Protein AF-A0A8W8MC00-F1 (afdb_monomer)

Organism: Magallana gigas (NCBI:txid29159)

Mean predicted aligned error: 19.65 Å

Foldseek 3Di:
DVVVVVVVVVVVVVVVVVVVVVVVVVVVVVVVVVVVVVVVVVVVVVVVVVVVCCVPPPVNPPPPDDPPDDDPPPPDPDDPPDPVSVVVVVVVVVPPPPPPQDWDADPQPRDIDSDPVVNVVCNVVSVD

Sequence (128 aa):
EIQKILLDQVQQLNYRLKEETERLQKMEESYKQAIQDKNVYEQRIAEMKACQVQETNPIYRSPKTVAHGSYEKPVSGRTHRTVEDLHEALNEFRRQPSHNPRTYRCDRCYEEFTSEEDHLQHIQKCYD

pLDDT: mean 72.55, std 20.86, range [37.69, 98.06]

Structure (mmCIF, N/CA/C/O backbone):
data_AF-A0A8W8MC00-F1
#
_entry.id   AF-A0A8W8MC00-F1
#
loop_
_atom_site.group_PDB
_atom_site.id
_atom_site.type_symbol
_atom_site.label_atom_id
_atom_site.label_alt_id
_atom_site.label_comp_id
_atom_site.label_asym_id
_atom_site.label_entity_id
_atom_site.label_seq_id
_atom_site.pdbx_PDB_ins_code
_atom_site.Cartn_x
_atom_site.Cartn_y
_atom_site.Cartn_z
_atom_site.occupancy
_atom_site.B_iso_or_equiv
_atom_site.auth_seq_id
_atom_site.auth_comp_id
_atom_site.auth_asym_id
_atom_site.auth_atom_id
_atom_site.pdbx_PDB_model_num
ATOM 1 N N . GLU A 1 1 ? -27.365 -5.169 47.288 1.00 79.56 1 GLU A N 1
ATOM 2 C CA . GLU A 1 1 ? -25.919 -5.331 46.996 1.00 79.56 1 GLU A CA 1
ATOM 3 C C . GLU A 1 1 ? -25.650 -5.868 45.593 1.00 79.56 1 GLU A C 1
ATOM 5 O O . GLU A 1 1 ? -24.971 -5.189 44.837 1.00 79.56 1 GLU A O 1
ATOM 10 N N . ILE A 1 2 ? -26.250 -6.997 45.192 1.00 92.69 2 ILE A N 1
ATOM 11 C CA . ILE A 1 2 ? -26.056 -7.611 43.858 1.00 92.69 2 ILE A CA 1
ATOM 12 C C . ILE A 1 2 ? -26.307 -6.633 42.695 1.00 92.69 2 ILE A C 1
ATOM 14 O O . ILE A 1 2 ? -25.507 -6.545 41.771 1.00 92.69 2 ILE A O 1
ATOM 18 N N . GLN A 1 3 ? 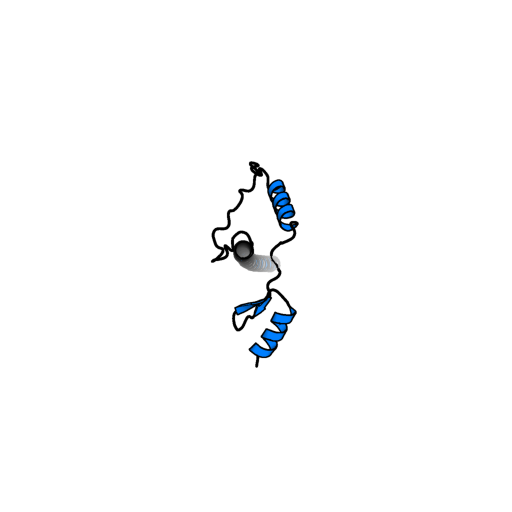-27.381 -5.843 42.762 1.00 92.31 3 GLN A N 1
ATOM 19 C CA . GLN A 1 3 ? -27.729 -4.871 41.718 1.00 92.31 3 GLN A CA 1
ATOM 20 C C . GLN A 1 3 ? -26.644 -3.804 41.496 1.00 92.31 3 GLN A C 1
ATOM 22 O O . GLN A 1 3 ? -26.399 -3.404 40.363 1.00 92.31 3 GLN A O 1
ATOM 27 N N . LYS A 1 4 ? -25.971 -3.371 42.570 1.00 94.56 4 LYS A N 1
ATOM 28 C CA . LYS A 1 4 ? -24.891 -2.379 42.508 1.00 94.56 4 LYS A CA 1
ATOM 29 C C . LYS A 1 4 ? -23.635 -2.974 41.868 1.00 94.56 4 LYS A C 1
ATOM 31 O O . LYS A 1 4 ? -23.038 -2.344 41.009 1.00 94.56 4 LYS A O 1
ATOM 36 N N . ILE A 1 5 ? -23.303 -4.217 42.223 1.00 95.81 5 ILE A N 1
ATOM 37 C CA . ILE A 1 5 ? -22.176 -4.958 41.637 1.00 95.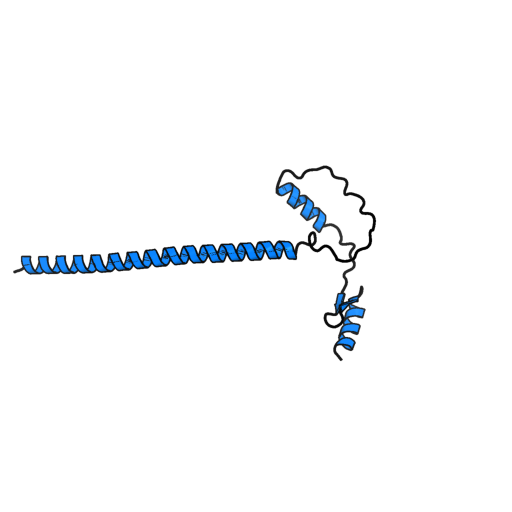81 5 ILE A CA 1
ATOM 38 C C . ILE A 1 5 ? -22.372 -5.133 40.126 1.00 95.81 5 ILE A C 1
ATOM 40 O O . ILE A 1 5 ? -21.449 -4.899 39.351 1.00 95.81 5 ILE A O 1
ATOM 44 N N . LEU A 1 6 ? -23.582 -5.504 39.700 1.00 96.06 6 LEU A N 1
ATOM 45 C CA . LEU A 1 6 ? -23.907 -5.648 38.280 1.00 96.06 6 LEU A CA 1
ATOM 46 C C . LEU A 1 6 ? -23.815 -4.313 37.533 1.00 96.06 6 LEU A C 1
ATOM 48 O O . LEU A 1 6 ? -23.301 -4.273 36.418 1.00 96.06 6 LEU A O 1
ATOM 52 N N . LEU A 1 7 ? -24.276 -3.218 38.144 1.00 96.75 7 LEU A N 1
ATOM 53 C CA . LEU A 1 7 ? -24.191 -1.887 37.544 1.00 96.75 7 LEU A CA 1
ATOM 54 C C . LEU A 1 7 ? -22.730 -1.457 37.331 1.00 96.75 7 LEU A C 1
ATOM 56 O O . LEU A 1 7 ? -22.383 -1.008 36.239 1.00 96.75 7 LEU A O 1
ATOM 60 N N . ASP A 1 8 ? -21.871 -1.664 38.331 1.00 96.50 8 ASP A N 1
ATOM 61 C CA . ASP A 1 8 ? -20.440 -1.350 38.247 1.00 96.50 8 ASP A CA 1
ATOM 62 C C . ASP A 1 8 ? -19.746 -2.196 37.165 1.00 96.50 8 ASP A C 1
ATOM 64 O O . ASP A 1 8 ? -18.950 -1.680 36.377 1.00 96.50 8 ASP A O 1
ATOM 68 N N . GLN A 1 9 ? -20.089 -3.485 37.053 1.00 96.75 9 GLN A N 1
ATOM 69 C CA 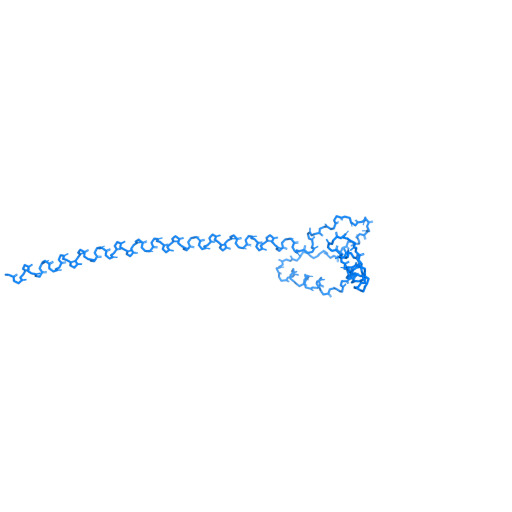. GLN A 1 9 ? -19.562 -4.361 35.999 1.00 96.75 9 GLN A CA 1
ATOM 70 C C . GLN A 1 9 ? -19.969 -3.896 34.595 1.00 96.75 9 GLN A C 1
ATOM 72 O O . GLN A 1 9 ? -19.137 -3.881 33.685 1.00 96.75 9 GLN A O 1
ATOM 77 N N . VAL A 1 10 ? -21.228 -3.486 34.410 1.00 96.94 10 VAL A N 1
ATOM 78 C CA . VAL A 1 10 ? -21.717 -2.950 33.130 1.00 96.94 10 VAL A CA 1
ATOM 79 C C . VAL A 1 10 ? -21.002 -1.645 32.778 1.00 96.94 10 VAL A C 1
ATOM 81 O O . VAL A 1 10 ? -20.604 -1.455 31.630 1.00 96.94 10 VAL A O 1
ATOM 84 N N . GLN A 1 11 ? -20.771 -0.764 33.752 1.00 96.81 11 GLN A N 1
ATOM 85 C CA . GLN A 1 11 ? -20.023 0.476 33.530 1.00 96.81 11 GLN A CA 1
ATOM 86 C C . GLN A 1 11 ? -18.569 0.206 33.124 1.00 96.81 11 GLN A C 1
ATOM 88 O O . GLN A 1 11 ? -18.084 0.805 32.163 1.00 96.81 11 GLN A O 1
ATOM 93 N N . GLN A 1 12 ? -17.893 -0.739 33.782 1.00 97.31 12 GLN A N 1
ATOM 94 C CA . GLN A 1 12 ? -16.534 -1.149 33.411 1.00 97.31 12 GLN A CA 1
ATOM 95 C C . GLN A 1 12 ? -16.472 -1.779 32.015 1.00 97.31 12 GLN A C 1
ATOM 97 O O . GLN A 1 12 ? -15.536 -1.529 31.255 1.00 97.31 12 GLN A O 1
ATOM 102 N N . LEU A 1 13 ? -17.463 -2.598 31.655 1.00 97.44 13 LEU A N 1
ATOM 103 C CA . LEU A 1 13 ? -17.575 -3.173 30.315 1.00 97.44 13 LEU A CA 1
ATOM 104 C C . LEU A 1 13 ? -17.764 -2.090 29.251 1.00 97.44 13 LEU A C 1
ATOM 106 O O . LEU A 1 13 ? -17.047 -2.105 28.255 1.00 97.44 13 LEU A O 1
ATOM 110 N N . ASN A 1 14 ? -18.654 -1.127 29.486 1.00 97.50 14 ASN A N 1
ATOM 111 C CA . ASN A 1 14 ? -18.886 -0.015 28.565 1.00 97.50 14 ASN A CA 1
ATOM 112 C C . ASN A 1 14 ? -17.646 0.870 28.399 1.00 97.50 14 ASN A C 1
ATOM 114 O O . ASN A 1 14 ? -17.341 1.293 27.286 1.00 97.50 14 ASN A O 1
ATOM 118 N N . TYR A 1 15 ? -16.908 1.118 29.484 1.00 97.44 15 TYR A N 1
ATOM 119 C CA . TYR A 1 15 ? -15.659 1.871 29.426 1.00 97.44 15 TYR A CA 1
ATOM 120 C C . TYR A 1 15 ? -14.614 1.160 28.555 1.00 97.44 15 TYR A C 1
ATOM 122 O O . TYR A 1 15 ? -14.089 1.756 27.618 1.00 97.44 15 TYR A O 1
ATOM 130 N N . ARG A 1 16 ? -14.386 -0.139 28.788 1.00 97.75 16 ARG A N 1
ATOM 131 C CA . ARG A 1 16 ? -13.456 -0.936 27.968 1.00 97.75 16 ARG A CA 1
ATOM 132 C C . ARG A 1 16 ? -13.887 -1.011 26.509 1.00 97.75 16 ARG A C 1
ATOM 134 O O . ARG A 1 16 ? -13.052 -0.898 25.621 1.00 97.75 16 ARG A O 1
ATOM 141 N N . LEU A 1 17 ? -15.185 -1.181 26.255 1.00 97.75 17 LEU A N 1
ATOM 142 C CA . LEU A 1 17 ? -15.717 -1.205 24.896 1.00 97.75 17 LEU A CA 1
ATOM 143 C C . LEU A 1 17 ? -15.422 0.112 24.170 1.00 97.75 17 LEU A C 1
ATOM 145 O O . LEU A 1 17 ? -15.018 0.093 23.010 1.00 97.75 17 LEU A O 1
ATOM 149 N N . LYS A 1 18 ? -15.573 1.249 24.857 1.00 97.88 18 LYS A N 1
ATOM 150 C CA . LYS A 1 18 ? -15.238 2.561 24.303 1.00 97.88 18 LYS A CA 1
ATOM 151 C C . LYS A 1 18 ? -13.748 2.667 23.963 1.00 97.88 18 LYS A C 1
ATOM 153 O O . LYS A 1 18 ? -13.423 3.054 22.845 1.00 97.88 18 LYS A O 1
ATOM 158 N N . GLU A 1 19 ? -12.861 2.275 24.879 1.00 98.06 19 GLU A N 1
ATOM 159 C CA . GLU A 1 19 ? -11.409 2.305 24.642 1.00 98.06 19 GLU A CA 1
ATOM 160 C C . GLU A 1 19 ? -10.992 1.430 23.452 1.00 98.06 19 GLU A C 1
ATOM 162 O O . GLU A 1 19 ? -10.208 1.864 22.608 1.00 98.06 19 GLU A O 1
ATOM 167 N N . GLU A 1 20 ? -11.535 0.216 23.349 1.00 97.44 20 GLU A N 1
ATOM 168 C CA . GLU A 1 20 ? -11.252 -0.681 22.224 1.00 97.44 20 GLU A CA 1
ATOM 169 C C . GLU A 1 20 ? -11.799 -0.132 20.902 1.00 97.44 20 GLU A C 1
ATOM 171 O O . GLU A 1 20 ? -11.135 -0.222 19.871 1.00 97.44 20 GLU A O 1
ATOM 176 N N . THR A 1 21 ? -12.964 0.519 20.924 1.00 97.62 21 THR A N 1
ATOM 177 C CA . THR A 1 21 ? -13.525 1.163 19.727 1.00 97.62 21 THR A CA 1
ATOM 178 C C . THR A 1 21 ? -12.625 2.302 19.239 1.00 97.62 21 THR A C 1
ATOM 180 O O . THR A 1 21 ? -12.326 2.384 18.04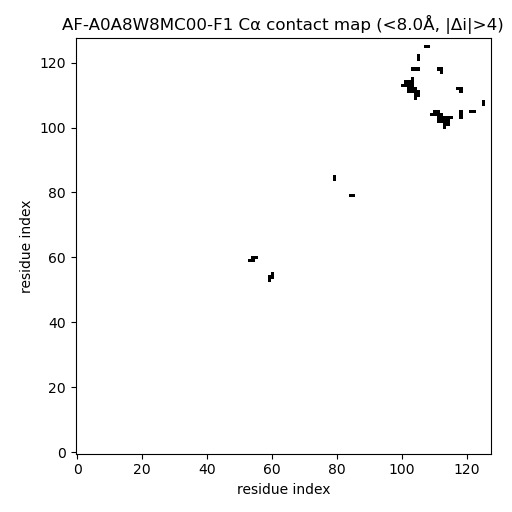9 1.00 97.62 21 THR A O 1
ATOM 183 N N . GLU A 1 22 ? -12.128 3.146 20.148 1.00 97.62 22 GLU A N 1
ATOM 184 C CA . GLU A 1 22 ? -11.192 4.228 19.811 1.00 97.62 22 GLU A CA 1
ATOM 185 C C . GLU A 1 22 ? -9.845 3.689 19.296 1.00 97.62 22 GLU A C 1
ATOM 187 O O . GLU A 1 22 ? -9.252 4.259 18.375 1.00 97.62 22 GLU A O 1
ATOM 192 N N . ARG A 1 23 ? -9.352 2.573 19.852 1.00 97.56 23 ARG A N 1
ATOM 193 C CA . ARG A 1 23 ? -8.140 1.895 19.357 1.00 97.56 23 ARG A CA 1
ATOM 194 C C . ARG A 1 23 ? -8.325 1.365 17.940 1.00 97.56 23 ARG A C 1
ATOM 196 O O . ARG A 1 23 ? -7.459 1.594 17.096 1.00 97.56 23 ARG A O 1
ATOM 203 N N . LEU A 1 24 ? -9.445 0.695 17.673 1.00 97.94 24 LEU A N 1
ATOM 204 C CA . LEU A 1 24 ? -9.756 0.165 16.346 1.00 97.94 24 LEU A CA 1
ATOM 205 C C . LEU A 1 24 ? -9.897 1.281 15.308 1.00 97.94 24 LEU A C 1
ATOM 207 O O . LEU A 1 24 ? -9.372 1.135 14.209 1.00 97.94 24 LEU A O 1
ATOM 211 N N . GLN A 1 25 ? -10.513 2.412 15.663 1.00 97.88 25 GLN A N 1
ATOM 212 C CA . GLN A 1 25 ? -10.610 3.574 14.771 1.00 97.88 25 GLN A CA 1
ATOM 213 C C . GLN A 1 25 ? -9.233 4.128 14.388 1.00 97.88 25 GLN A C 1
ATOM 215 O O . GLN A 1 25 ? -8.947 4.298 13.204 1.00 97.88 25 GLN A O 1
ATOM 220 N N . LYS A 1 26 ? -8.339 4.331 15.364 1.00 97.69 26 LYS A N 1
ATOM 221 C CA . LYS A 1 26 ? -6.962 4.789 15.091 1.00 97.69 26 LYS A CA 1
ATOM 222 C C . LYS A 1 26 ? -6.193 3.811 14.207 1.00 97.69 26 LYS A C 1
ATOM 224 O O . LYS A 1 26 ? -5.431 4.213 13.329 1.00 97.69 26 LYS A O 1
ATOM 229 N N . MET A 1 27 ? -6.385 2.515 14.439 1.00 97.88 27 MET A N 1
ATOM 230 C CA . MET A 1 27 ? -5.774 1.474 13.623 1.00 97.88 27 MET A CA 1
ATOM 231 C C . MET A 1 27 ? -6.321 1.494 12.186 1.00 97.88 27 MET A C 1
ATOM 233 O O . MET A 1 27 ? -5.547 1.394 11.237 1.00 97.88 27 MET A O 1
ATOM 237 N N . GLU A 1 28 ? -7.630 1.676 12.005 1.00 97.81 28 GLU A N 1
ATOM 238 C CA . GLU A 1 28 ? -8.260 1.799 10.687 1.00 97.81 28 GLU A CA 1
ATOM 239 C C . GLU A 1 28 ? -7.732 3.017 9.912 1.00 97.81 28 GLU A C 1
ATOM 241 O O . GLU A 1 28 ? -7.419 2.908 8.725 1.00 97.81 28 GLU A O 1
ATOM 246 N N . GLU A 1 29 ? -7.576 4.165 10.575 1.00 97.56 29 GLU A N 1
ATOM 247 C CA . GLU A 1 29 ? -6.965 5.365 9.990 1.00 97.56 29 GLU A CA 1
ATOM 248 C C . GLU A 1 29 ? -5.518 5.111 9.551 1.00 97.56 29 GLU A C 1
ATOM 250 O O . GLU A 1 29 ? -5.140 5.460 8.430 1.00 97.56 29 GLU A O 1
ATOM 255 N N . SER A 1 30 ? -4.726 4.430 10.385 1.00 98.00 30 SER A N 1
ATOM 256 C CA . SER A 1 30 ? -3.355 4.043 10.040 1.00 98.00 30 SER A CA 1
ATOM 257 C C . SER A 1 30 ? -3.304 3.121 8.817 1.00 98.00 30 SER A C 1
ATOM 259 O O . SER A 1 30 ? -2.478 3.332 7.926 1.00 98.00 30 SER A O 1
ATOM 261 N N . TYR A 1 31 ? -4.214 2.147 8.717 1.00 97.62 31 TYR A N 1
ATOM 262 C CA . TYR A 1 31 ? -4.303 1.281 7.540 1.00 97.62 31 TYR A CA 1
ATOM 263 C C . TYR A 1 31 ? -4.714 2.046 6.281 1.00 97.62 31 TYR A C 1
ATOM 265 O O . TYR A 1 31 ? -4.143 1.809 5.214 1.00 97.62 31 TYR A O 1
ATOM 273 N N . LYS A 1 32 ? -5.660 2.987 6.386 1.00 97.31 32 LYS A N 1
ATOM 274 C CA . LYS A 1 32 ? -6.046 3.851 5.260 1.00 97.31 32 LYS A CA 1
ATOM 275 C C . LYS A 1 32 ? -4.857 4.667 4.758 1.00 97.31 32 LYS A C 1
ATOM 277 O O . LYS A 1 32 ? -4.646 4.718 3.547 1.00 97.31 32 LYS A O 1
ATOM 282 N N . GLN A 1 33 ? -4.057 5.227 5.664 1.00 96.38 33 GLN A N 1
ATOM 283 C CA . GLN A 1 33 ? -2.844 5.955 5.294 1.00 96.38 33 GLN A CA 1
ATOM 284 C C . GLN A 1 33 ? -1.826 5.044 4.593 1.00 96.38 33 GLN A C 1
ATOM 286 O O . GLN A 1 33 ? -1.343 5.379 3.516 1.00 96.38 33 GLN A O 1
ATOM 291 N N . ALA A 1 34 ? -1.563 3.852 5.134 1.00 96.31 34 ALA A N 1
ATOM 292 C CA . ALA A 1 34 ? -0.620 2.909 4.531 1.00 96.31 34 ALA A CA 1
ATOM 293 C C . ALA A 1 34 ? -1.034 2.473 3.111 1.00 96.31 34 ALA A C 1
ATOM 295 O O . ALA A 1 34 ? -0.184 2.295 2.237 1.00 96.31 34 ALA A O 1
ATOM 296 N N . ILE A 1 35 ? -2.338 2.322 2.857 1.00 96.50 35 ILE A N 1
ATOM 297 C CA . ILE A 1 35 ? -2.865 2.022 1.517 1.00 96.50 35 ILE A CA 1
ATOM 298 C C . ILE A 1 35 ? -2.632 3.200 0.564 1.00 96.50 35 ILE A C 1
ATOM 300 O O . ILE A 1 35 ? -2.232 2.986 -0.580 1.00 96.50 35 ILE A O 1
ATOM 304 N N . GLN A 1 36 ? -2.859 4.435 1.018 1.00 95.62 36 GLN A N 1
ATOM 305 C CA . GLN A 1 36 ? -2.585 5.624 0.207 1.00 95.62 36 GLN A CA 1
ATOM 306 C C . GLN A 1 36 ? -1.101 5.716 -0.155 1.00 95.62 36 GLN A C 1
ATOM 308 O O . GLN A 1 36 ? -0.773 5.879 -1.330 1.00 95.62 36 GLN A O 1
ATOM 313 N N . ASP A 1 37 ? -0.212 5.523 0.819 1.00 94.38 37 ASP A N 1
ATOM 314 C CA . ASP A 1 37 ? 1.234 5.552 0.599 1.00 94.38 37 ASP A CA 1
ATOM 315 C C . ASP A 1 37 ? 1.664 4.460 -0.391 1.00 94.38 37 ASP A C 1
ATOM 317 O O . ASP A 1 37 ? 2.415 4.727 -1.332 1.00 94.38 37 ASP A O 1
ATOM 321 N N . LYS A 1 38 ? 1.130 3.238 -0.244 1.00 95.50 38 LYS A N 1
ATOM 322 C CA . LYS A 1 38 ? 1.359 2.138 -1.191 1.00 95.50 38 LYS A CA 1
ATOM 323 C C . LYS A 1 38 ? 0.988 2.540 -2.621 1.00 95.50 38 LYS A C 1
ATOM 325 O O . LYS A 1 38 ? 1.790 2.325 -3.528 1.00 95.50 38 LYS A O 1
ATOM 330 N N . ASN A 1 39 ? -0.184 3.140 -2.824 1.00 95.62 39 ASN A N 1
ATOM 331 C CA . ASN A 1 39 ? -0.633 3.561 -4.153 1.00 95.62 39 ASN A CA 1
ATOM 332 C C . ASN A 1 39 ? 0.317 4.606 -4.766 1.00 95.62 39 ASN A C 1
ATOM 334 O O . ASN A 1 39 ? 0.621 4.540 -5.957 1.00 95.62 39 ASN A O 1
ATOM 338 N N . VAL A 1 40 ? 0.841 5.534 -3.954 1.00 96.00 40 VAL A N 1
ATOM 339 C CA . VAL A 1 40 ? 1.839 6.523 -4.400 1.00 96.00 40 VAL A CA 1
ATOM 340 C C . VAL A 1 40 ? 3.135 5.840 -4.845 1.00 96.00 40 VAL A C 1
ATOM 342 O O . VAL A 1 40 ? 3.695 6.193 -5.885 1.00 96.00 40 VAL A O 1
ATOM 345 N N . TYR A 1 41 ? 3.620 4.846 -4.094 1.00 93.69 41 TYR A N 1
ATOM 346 C CA . TYR A 1 41 ? 4.810 4.088 -4.490 1.00 93.69 41 TYR A CA 1
ATOM 347 C C . TYR A 1 41 ? 4.587 3.289 -5.777 1.00 93.69 41 TYR A C 1
ATOM 349 O O . TYR A 1 41 ? 5.448 3.308 -6.656 1.00 93.69 41 TYR A O 1
ATOM 357 N N . GLU A 1 42 ? 3.438 2.629 -5.923 1.00 94.06 42 GLU A N 1
ATOM 358 C CA . GLU A 1 42 ? 3.090 1.890 -7.142 1.00 94.06 42 GLU A CA 1
ATOM 359 C C . GLU A 1 42 ? 3.033 2.809 -8.368 1.00 94.06 42 GLU A C 1
ATOM 361 O O . GLU A 1 42 ? 3.590 2.465 -9.414 1.00 94.06 42 GLU A O 1
ATOM 366 N N . GLN A 1 43 ? 2.456 4.007 -8.226 1.00 92.44 43 GLN A N 1
ATOM 367 C CA . GLN A 1 43 ? 2.438 5.007 -9.291 1.00 92.44 43 GLN A CA 1
ATOM 368 C C . GLN A 1 43 ? 3.856 5.438 -9.691 1.00 92.44 43 GLN A C 1
ATOM 370 O O . GLN A 1 43 ? 4.192 5.410 -10.875 1.00 92.44 43 GLN A O 1
ATOM 375 N N . ARG A 1 44 ? 4.726 5.761 -8.726 1.00 91.88 44 ARG A N 1
ATOM 376 C CA . ARG A 1 44 ? 6.125 6.134 -9.014 1.00 91.88 44 ARG A CA 1
ATOM 377 C C . ARG A 1 44 ? 6.895 5.013 -9.707 1.00 91.88 44 ARG A C 1
ATOM 379 O O . ARG A 1 44 ? 7.683 5.266 -10.614 1.00 91.88 44 ARG A O 1
ATOM 386 N N . ILE A 1 45 ? 6.671 3.764 -9.300 1.00 91.38 45 ILE A N 1
ATOM 387 C CA . ILE A 1 45 ? 7.272 2.600 -9.961 1.00 91.38 45 ILE A CA 1
ATOM 388 C C . ILE A 1 45 ? 6.781 2.496 -11.409 1.00 91.38 45 ILE A C 1
ATOM 390 O O . ILE A 1 45 ? 7.585 2.222 -12.301 1.00 91.38 45 ILE A O 1
ATOM 394 N N . ALA A 1 46 ? 5.490 2.718 -11.661 1.00 88.94 46 ALA A N 1
ATOM 395 C CA . ALA A 1 46 ? 4.938 2.716 -13.012 1.00 88.94 46 ALA A CA 1
ATOM 396 C C . ALA A 1 46 ? 5.534 3.838 -13.882 1.00 88.94 46 ALA A C 1
ATOM 398 O O . ALA A 1 46 ? 5.908 3.579 -15.024 1.00 88.94 46 ALA A O 1
ATOM 399 N N . GLU A 1 47 ? 5.702 5.044 -13.333 1.00 86.19 47 GLU A N 1
ATOM 400 C CA . GLU A 1 47 ? 6.345 6.179 -14.011 1.00 86.19 47 GLU A CA 1
ATOM 401 C C . GLU A 1 47 ? 7.807 5.875 -14.368 1.00 86.19 47 GLU A C 1
ATOM 403 O O . GLU A 1 47 ? 8.206 6.039 -15.520 1.00 86.19 47 GLU A O 1
ATOM 408 N N . MET A 1 48 ? 8.592 5.338 -13.425 1.00 81.69 48 MET A N 1
ATOM 409 C CA . MET A 1 48 ? 9.975 4.919 -13.698 1.00 81.69 48 MET A CA 1
ATOM 410 C C . MET A 1 48 ? 10.045 3.864 -14.806 1.00 81.69 48 MET A C 1
ATOM 412 O O . MET A 1 48 ? 10.882 3.962 -15.704 1.00 81.69 48 MET A O 1
ATOM 416 N N . LYS A 1 49 ? 9.146 2.871 -14.781 1.00 79.81 49 LYS A N 1
ATOM 417 C CA . LYS A 1 49 ? 9.064 1.848 -15.833 1.00 79.81 49 LYS A CA 1
ATOM 418 C C . LYS A 1 49 ? 8.697 2.455 -17.188 1.00 79.81 49 LYS A C 1
ATOM 420 O O . LYS A 1 49 ? 9.276 2.058 -18.195 1.00 79.81 49 LYS A O 1
ATOM 425 N N . ALA A 1 50 ? 7.777 3.419 -17.231 1.00 76.19 50 ALA A N 1
ATOM 426 C CA . ALA A 1 50 ? 7.403 4.105 -18.465 1.00 76.19 50 ALA A CA 1
ATOM 427 C C . ALA A 1 50 ? 8.585 4.888 -19.066 1.00 76.19 50 ALA A C 1
ATOM 429 O O . ALA A 1 50 ? 8.844 4.768 -20.265 1.00 76.19 50 ALA A O 1
ATOM 430 N N . CYS A 1 51 ? 9.349 5.612 -18.241 1.00 71.12 51 CYS A N 1
ATOM 431 C CA . CYS A 1 51 ? 10.570 6.300 -18.672 1.00 71.12 51 CYS A CA 1
ATOM 432 C C . CYS A 1 51 ? 11.632 5.314 -19.182 1.00 71.12 51 CYS A C 1
ATOM 434 O O . CYS A 1 51 ? 12.216 5.526 -20.242 1.00 71.12 51 CYS A O 1
ATOM 436 N N . GLN A 1 52 ? 11.833 4.188 -18.493 1.00 67.25 52 GLN A N 1
ATOM 437 C CA . GLN A 1 52 ? 12.800 3.173 -18.915 1.00 67.25 52 GLN A CA 1
AT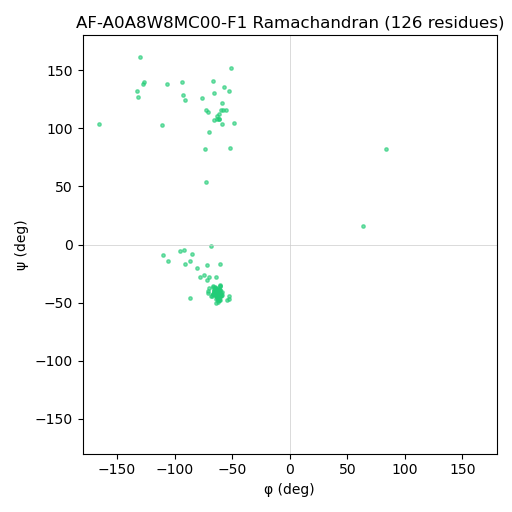OM 438 C C . GLN A 1 52 ? 12.425 2.533 -20.259 1.00 67.25 52 GLN A C 1
ATOM 440 O O . GLN A 1 52 ? 13.297 2.277 -21.092 1.00 67.25 52 GLN A O 1
ATOM 445 N N . VAL A 1 53 ? 11.131 2.305 -20.512 1.00 61.62 53 VAL A N 1
ATOM 446 C CA . VAL A 1 53 ? 10.655 1.853 -21.827 1.00 61.62 53 VAL A CA 1
ATOM 447 C C . VAL A 1 53 ? 10.971 2.894 -22.900 1.00 61.62 53 VAL A C 1
ATOM 449 O O . VAL A 1 53 ? 11.394 2.502 -23.979 1.00 61.62 53 VAL A O 1
ATOM 452 N N . GLN A 1 54 ? 10.843 4.197 -22.627 1.00 57.69 54 GLN A N 1
ATOM 453 C CA . GLN A 1 54 ? 11.218 5.246 -23.588 1.00 57.69 54 GLN A CA 1
ATOM 454 C C . GLN A 1 54 ? 12.731 5.279 -23.867 1.00 57.69 54 GLN A C 1
ATOM 456 O O . GLN A 1 54 ? 13.129 5.413 -25.022 1.00 57.69 54 GLN A O 1
ATOM 461 N N . GLU A 1 55 ? 13.574 5.098 -22.846 1.00 53.81 55 GLU A N 1
ATOM 462 C CA . GLU A 1 55 ? 15.042 5.096 -22.984 1.00 53.81 55 GLU A CA 1
ATOM 463 C C . GLU A 1 55 ? 15.601 3.849 -23.689 1.00 53.81 55 GLU A C 1
ATOM 465 O O . GLU A 1 55 ? 16.642 3.913 -24.353 1.00 53.81 55 GLU A O 1
ATOM 470 N N . THR A 1 56 ? 14.924 2.708 -23.536 1.00 50.22 56 THR A N 1
ATOM 471 C CA . THR A 1 56 ? 15.318 1.416 -24.124 1.00 50.22 56 THR A CA 1
ATOM 472 C C . THR A 1 56 ? 14.621 1.118 -25.450 1.00 50.22 56 THR A C 1
ATOM 474 O O . THR A 1 56 ? 14.972 0.136 -26.105 1.00 50.22 56 THR A O 1
ATOM 477 N N . ASN A 1 57 ? 13.674 1.959 -25.888 1.00 44.44 57 ASN A N 1
ATOM 478 C CA . ASN A 1 57 ? 13.038 1.812 -27.191 1.00 44.44 57 ASN A CA 1
ATOM 479 C C . ASN A 1 57 ? 14.026 2.220 -28.305 1.00 44.44 57 ASN A C 1
ATOM 481 O O . ASN A 1 57 ? 14.379 3.402 -28.403 1.00 44.44 57 ASN A O 1
ATOM 485 N N . PRO A 1 58 ? 14.442 1.298 -29.195 1.00 50.88 58 PRO A N 1
ATOM 486 C CA . PRO A 1 58 ? 15.408 1.583 -30.262 1.00 50.88 58 PRO A CA 1
ATOM 487 C C . PRO A 1 58 ? 14.947 2.672 -31.242 1.00 50.88 58 PRO A C 1
ATOM 489 O O . PRO A 1 58 ? 15.758 3.219 -31.977 1.00 50.88 58 PRO A O 1
ATOM 492 N N . ILE A 1 59 ? 13.648 2.992 -31.245 1.00 50.56 59 ILE A N 1
ATOM 493 C CA . ILE A 1 59 ? 13.028 4.003 -32.110 1.00 50.56 59 ILE A CA 1
ATOM 494 C C . ILE A 1 59 ? 13.356 5.438 -31.640 1.00 50.56 59 ILE A C 1
ATOM 496 O O . ILE A 1 59 ? 13.384 6.352 -32.461 1.00 50.56 59 ILE A O 1
ATOM 500 N N . TYR A 1 60 ? 13.641 5.655 -30.346 1.00 42.34 60 TYR A N 1
ATOM 501 C CA . TYR A 1 60 ? 13.873 6.996 -29.775 1.00 42.34 60 TYR A CA 1
ATOM 502 C C . TYR A 1 60 ? 15.340 7.309 -29.453 1.00 42.34 60 TYR A C 1
ATOM 504 O O . TYR A 1 60 ? 15.688 8.484 -29.299 1.00 42.34 60 TYR A O 1
ATOM 512 N N . ARG A 1 61 ? 16.238 6.311 -29.429 1.00 41.75 61 ARG A N 1
ATOM 513 C CA . ARG A 1 61 ? 17.680 6.576 -29.549 1.00 41.75 61 ARG A CA 1
ATOM 514 C C . ARG A 1 61 ? 17.983 6.941 -30.993 1.00 41.75 61 ARG A C 1
ATOM 516 O O . ARG A 1 61 ? 18.434 6.114 -31.774 1.00 41.75 61 ARG A O 1
ATOM 523 N N . SER A 1 62 ? 17.751 8.203 -31.334 1.00 40.53 62 SER A N 1
ATOM 524 C CA . SER A 1 62 ? 18.332 8.781 -32.538 1.00 40.53 62 SER A CA 1
ATOM 525 C C . SER A 1 62 ? 19.856 8.685 -32.393 1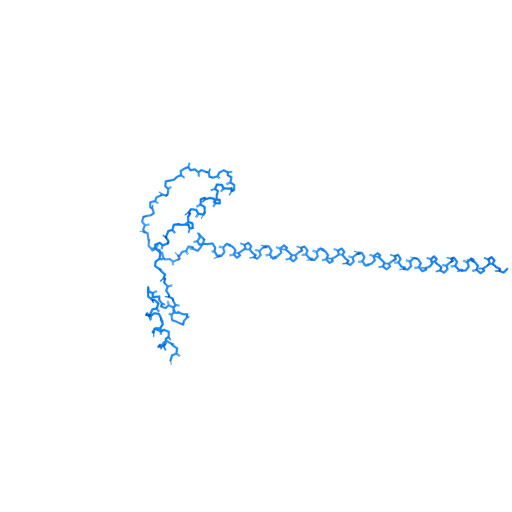.00 40.53 62 SER A C 1
ATOM 527 O O . SER A 1 62 ? 20.400 9.279 -31.450 1.00 40.53 62 SER A O 1
ATOM 529 N N . PRO A 1 63 ? 20.569 7.924 -33.242 1.00 44.66 63 PRO A N 1
ATOM 530 C CA . PRO A 1 63 ? 22.016 7.974 -33.246 1.00 44.66 63 PRO A CA 1
ATOM 531 C C . PRO A 1 63 ? 22.386 9.401 -33.644 1.00 44.66 63 PRO A C 1
ATOM 533 O O . PRO A 1 63 ? 22.154 9.835 -34.775 1.00 44.66 63 PRO A O 1
ATOM 536 N N . LYS A 1 64 ? 22.932 10.173 -32.699 1.00 49.62 64 LYS A N 1
ATOM 537 C CA . LYS A 1 64 ? 23.697 11.360 -33.070 1.00 49.62 64 LYS A CA 1
ATOM 538 C C . LYS A 1 64 ? 24.814 10.828 -33.964 1.00 49.62 64 LYS A C 1
ATOM 540 O O . LYS A 1 64 ? 25.616 10.048 -33.479 1.00 49.62 64 LYS A O 1
ATOM 545 N N . THR A 1 65 ? 24.791 11.243 -35.230 1.00 49.38 65 THR A N 1
ATOM 546 C CA . THR A 1 65 ? 25.643 10.822 -36.357 1.00 49.38 65 THR A CA 1
ATOM 547 C C . THR A 1 65 ? 25.208 9.549 -37.091 1.00 49.38 65 THR A C 1
ATOM 549 O O . THR A 1 65 ? 25.809 8.492 -36.941 1.00 49.38 65 THR A O 1
ATOM 552 N N . VAL A 1 66 ? 24.257 9.679 -38.016 1.00 43.31 66 VAL A N 1
ATOM 553 C CA . VAL A 1 66 ? 24.370 8.970 -39.299 1.00 43.31 66 VAL A CA 1
ATOM 554 C C . VAL A 1 66 ? 24.088 9.987 -40.397 1.00 43.31 66 VAL A C 1
ATOM 556 O O . VAL A 1 66 ? 23.104 10.724 -40.334 1.00 43.31 66 VAL A O 1
ATOM 559 N N . ALA A 1 67 ? 25.012 10.084 -41.352 1.00 40.12 67 ALA A N 1
ATOM 560 C CA . ALA A 1 67 ? 24.890 10.929 -42.529 1.00 40.12 67 ALA A CA 1
ATOM 561 C C . ALA A 1 67 ? 23.554 10.678 -43.245 1.00 40.12 67 ALA A C 1
ATOM 563 O O . ALA A 1 67 ? 23.016 9.574 -43.185 1.00 40.12 67 ALA A O 1
ATOM 564 N N . HIS A 1 68 ? 23.048 11.707 -43.930 1.00 40.03 68 HIS A N 1
ATOM 565 C CA . HIS A 1 68 ? 21.907 11.646 -44.844 1.00 40.03 68 HIS A CA 1
ATOM 566 C C . HIS A 1 68 ? 22.091 10.528 -45.893 1.00 40.03 68 HIS A C 1
ATOM 568 O O . HIS A 1 68 ? 22.530 10.769 -47.013 1.00 40.03 68 HIS A O 1
ATOM 574 N N . GLY A 1 69 ? 21.750 9.295 -45.527 1.00 39.72 69 GLY A N 1
ATOM 575 C CA . GLY A 1 69 ? 21.442 8.205 -46.437 1.00 39.72 69 GLY A CA 1
ATOM 576 C C . GLY A 1 69 ? 19.945 8.242 -46.690 1.00 39.72 69 GLY A C 1
ATOM 577 O O . GLY A 1 69 ? 19.157 8.283 -45.747 1.00 39.72 69 GLY A O 1
ATOM 578 N N . SER A 1 70 ? 19.559 8.315 -47.959 1.00 45.66 70 SER A N 1
ATOM 579 C CA . SER A 1 70 ? 18.176 8.363 -48.426 1.00 45.66 70 SER A CA 1
ATOM 580 C C . SER A 1 70 ? 17.326 7.273 -47.770 1.00 45.66 70 SER A C 1
ATOM 582 O O . SER A 1 70 ? 17.400 6.108 -48.156 1.00 45.66 70 SER A O 1
ATOM 584 N N . TYR A 1 71 ? 16.492 7.652 -46.803 1.00 39.81 71 TYR A N 1
ATOM 585 C CA . TYR A 1 71 ? 15.387 6.806 -46.378 1.00 39.81 71 TYR A CA 1
ATOM 586 C C . TYR A 1 71 ? 14.419 6.705 -47.557 1.00 39.81 71 TYR A C 1
ATOM 588 O O . TYR A 1 71 ? 13.717 7.670 -47.879 1.00 39.81 71 TYR A O 1
ATOM 596 N N . GLU A 1 72 ? 14.372 5.545 -48.208 1.00 44.62 72 GLU A N 1
ATOM 597 C CA . GLU A 1 72 ? 13.172 5.177 -48.944 1.00 44.62 72 GLU A CA 1
ATOM 598 C C . GLU A 1 72 ? 12.021 5.151 -47.937 1.00 44.62 72 GLU A C 1
ATOM 600 O O . GLU A 1 72 ? 12.080 4.499 -46.892 1.00 44.62 72 GLU A O 1
ATOM 605 N N . LYS A 1 73 ? 10.998 5.962 -48.214 1.00 37.69 73 LYS A N 1
ATOM 606 C CA . LYS A 1 73 ? 9.788 6.044 -47.398 1.00 37.69 73 LYS A CA 1
ATOM 607 C C . LYS A 1 73 ? 9.230 4.627 -47.225 1.00 37.69 73 LYS A C 1
ATOM 609 O O . LYS A 1 73 ? 9.045 3.960 -48.245 1.00 37.69 73 LYS A O 1
ATOM 614 N N . PRO A 1 74 ? 8.876 4.180 -46.006 1.00 41.47 74 PRO A N 1
ATOM 615 C CA . PRO A 1 74 ? 8.107 2.959 -45.875 1.00 41.47 74 PRO A CA 1
ATOM 616 C C . PRO A 1 74 ? 6.777 3.193 -46.589 1.00 41.47 74 PRO A C 1
ATOM 618 O O . PRO A 1 74 ? 5.967 4.034 -46.190 1.00 41.47 74 PRO A O 1
ATOM 621 N N . VAL A 1 75 ? 6.572 2.485 -47.693 1.00 46.72 75 VAL A N 1
ATOM 622 C CA . VAL A 1 75 ? 5.273 2.405 -48.343 1.00 46.72 75 VAL A CA 1
ATOM 623 C C . VAL A 1 75 ? 4.384 1.586 -47.420 1.00 46.72 75 VAL A C 1
ATOM 625 O O . VAL A 1 75 ? 4.422 0.364 -47.462 1.00 46.72 75 VAL A O 1
ATOM 628 N N . SER A 1 76 ? 3.580 2.240 -46.585 1.00 41.50 76 SER A N 1
ATOM 629 C CA . SER A 1 76 ? 2.265 1.702 -46.233 1.00 41.50 76 SER A CA 1
ATOM 630 C C . SER A 1 76 ? 1.398 2.766 -45.572 1.00 41.50 76 SER A C 1
ATOM 632 O O . SER A 1 76 ? 1.543 3.091 -44.397 1.00 41.50 76 SER A O 1
ATOM 634 N N . GLY A 1 77 ? 0.451 3.299 -46.341 1.00 42.94 77 GLY A N 1
ATOM 635 C CA . GLY A 1 77 ? -0.654 4.114 -45.843 1.00 42.94 77 GLY A CA 1
ATOM 636 C C . GLY A 1 77 ? -1.703 3.283 -45.098 1.00 42.94 77 GLY A C 1
ATOM 637 O O . GLY A 1 77 ? -2.881 3.346 -45.441 1.00 42.94 77 GLY A O 1
ATOM 638 N N . ARG A 1 78 ? -1.303 2.495 -44.095 1.00 46.16 78 ARG A N 1
ATOM 639 C CA . ARG A 1 78 ? -2.238 1.857 -43.161 1.00 46.16 78 ARG A CA 1
ATOM 640 C C . ARG A 1 78 ? -2.080 2.494 -41.791 1.00 46.16 78 ARG A C 1
ATOM 642 O O . ARG A 1 78 ? -1.137 2.227 -41.060 1.00 46.16 78 ARG A O 1
ATOM 649 N N . THR A 1 79 ? -3.026 3.359 -41.450 1.00 46.69 79 THR A N 1
ATOM 650 C CA . THR A 1 79 ? -3.264 3.749 -40.063 1.00 46.69 79 THR A CA 1
ATOM 651 C C . THR A 1 79 ? -3.657 2.491 -39.289 1.00 46.69 79 THR A C 1
ATOM 653 O O . THR A 1 79 ? -4.742 1.958 -39.504 1.00 46.69 79 THR A O 1
ATOM 656 N N . HIS A 1 80 ? -2.769 1.980 -38.433 1.00 46.50 80 HIS A N 1
ATOM 657 C CA . HIS A 1 80 ? -3.086 0.894 -37.502 1.00 46.50 80 HIS A CA 1
ATOM 658 C C . HIS A 1 80 ? -4.167 1.412 -36.541 1.00 46.50 80 HIS A C 1
ATOM 660 O O . HIS A 1 80 ? -3.913 2.327 -35.757 1.00 46.50 80 HIS A O 1
ATOM 666 N N . ARG A 1 81 ? -5.409 0.931 -36.691 1.00 52.25 81 ARG A N 1
ATOM 667 C CA . ARG A 1 81 ? -6.582 1.473 -35.975 1.00 52.25 81 ARG A CA 1
ATOM 668 C C . ARG A 1 81 ? -6.779 0.842 -34.596 1.00 52.25 81 ARG A C 1
ATOM 670 O O . ARG A 1 81 ? -7.534 1.392 -33.800 1.00 52.25 81 ARG A O 1
ATOM 677 N N . THR A 1 82 ? -6.112 -0.273 -34.309 1.00 53.62 82 THR A N 1
ATOM 678 C CA . THR A 1 82 ? -6.219 -1.008 -33.043 1.00 53.62 82 THR A CA 1
ATOM 679 C C . THR A 1 82 ? -4.841 -1.310 -32.451 1.00 53.62 82 THR A C 1
ATOM 681 O O . THR A 1 82 ? -3.811 -1.234 -33.124 1.00 53.62 82 THR A O 1
ATOM 684 N N . VAL A 1 83 ? -4.814 -1.621 -31.153 1.00 56.03 83 VAL A N 1
ATOM 685 C CA . VAL A 1 83 ? -3.580 -1.924 -30.411 1.00 56.03 83 VAL A CA 1
ATOM 686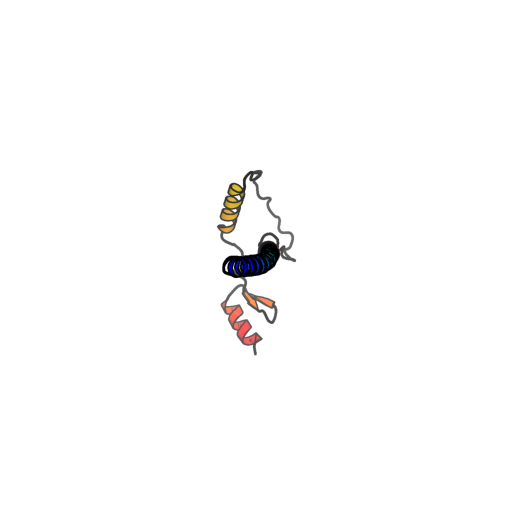 C C . VAL A 1 83 ? -2.987 -3.269 -30.848 1.00 56.03 83 VAL A C 1
ATOM 688 O O . VAL A 1 83 ? -1.766 -3.438 -30.786 1.00 56.03 83 VAL A O 1
ATOM 691 N N . GLU A 1 84 ? -3.815 -4.204 -31.326 1.00 56.31 84 GLU A N 1
ATOM 692 C CA . GLU A 1 84 ? -3.356 -5.477 -31.889 1.00 56.31 84 GLU A CA 1
ATOM 693 C C . GLU A 1 84 ? -2.586 -5.286 -33.203 1.00 56.31 84 GLU A C 1
ATOM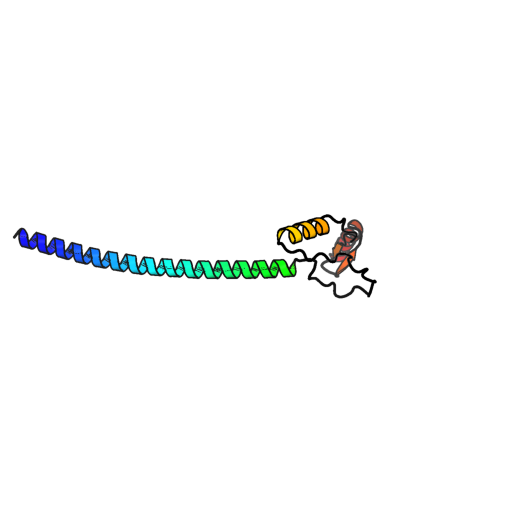 695 O O . GLU A 1 84 ? -1.490 -5.829 -33.341 1.00 56.31 84 GLU A O 1
ATOM 700 N N . ASP A 1 85 ? -3.081 -4.439 -34.114 1.00 55.81 85 ASP A N 1
ATOM 701 C CA . ASP A 1 85 ? -2.415 -4.147 -35.394 1.00 55.81 85 ASP A CA 1
ATOM 702 C C . ASP A 1 85 ? -1.022 -3.530 -35.185 1.00 55.81 85 ASP A C 1
ATOM 704 O O . ASP A 1 85 ? -0.086 -3.784 -35.946 1.00 55.81 85 ASP A O 1
ATOM 708 N N . LEU A 1 86 ? -0.877 -2.712 -34.137 1.00 55.81 86 LEU A N 1
ATOM 709 C CA . LEU A 1 86 ? 0.400 -2.114 -33.757 1.00 55.81 86 LEU A CA 1
ATOM 710 C C . LEU A 1 86 ? 1.361 -3.165 -33.180 1.00 55.81 86 LEU A C 1
ATOM 712 O O . LEU A 1 86 ? 2.554 -3.144 -33.481 1.00 55.81 86 LEU A O 1
ATOM 716 N N . HIS A 1 87 ? 0.853 -4.100 -32.370 1.00 60.44 87 HIS A N 1
ATOM 717 C CA . HIS A 1 87 ? 1.654 -5.197 -31.823 1.00 60.44 87 HIS A CA 1
ATOM 718 C C . HIS A 1 87 ? 2.148 -6.152 -32.908 1.00 60.44 87 HIS A C 1
ATOM 720 O O . HIS A 1 87 ? 3.288 -6.615 -32.837 1.00 60.44 87 HIS A O 1
ATOM 726 N N . GLU A 1 88 ? 1.322 -6.443 -33.911 1.00 59.53 88 GLU A N 1
ATOM 727 C CA . GLU A 1 88 ? 1.695 -7.323 -35.016 1.00 59.53 88 GLU A CA 1
ATOM 728 C C . GLU A 1 88 ? 2.762 -6.678 -35.909 1.00 59.53 88 GLU A C 1
ATOM 730 O O . GLU A 1 88 ? 3.802 -7.292 -36.152 1.00 59.53 88 GLU A O 1
ATOM 735 N N . ALA A 1 89 ? 2.601 -5.396 -36.252 1.00 58.53 89 ALA A N 1
ATOM 736 C CA . ALA A 1 89 ? 3.609 -4.635 -36.993 1.00 58.53 89 ALA A CA 1
ATOM 737 C C . ALA A 1 89 ? 4.947 -4.512 -36.234 1.00 58.53 89 ALA A C 1
ATOM 739 O O . ALA A 1 89 ? 6.023 -4.654 -36.819 1.00 58.53 89 ALA A O 1
ATOM 740 N N . LEU A 1 90 ? 4.906 -4.301 -34.912 1.00 59.78 90 LEU A N 1
ATOM 741 C CA . LEU A 1 90 ? 6.109 -4.276 -34.069 1.00 59.78 90 LEU A CA 1
ATOM 742 C C . LEU A 1 90 ? 6.787 -5.649 -33.977 1.00 59.78 90 LEU A C 1
ATOM 744 O O . LEU A 1 90 ? 8.017 -5.733 -33.923 1.00 59.78 90 LEU A O 1
ATOM 748 N N . ASN A 1 91 ? 6.005 -6.729 -33.966 1.00 55.72 91 ASN A N 1
ATOM 749 C CA . ASN A 1 91 ? 6.534 -8.088 -33.974 1.00 55.72 91 ASN A CA 1
ATOM 750 C C . ASN A 1 91 ? 7.165 -8.451 -35.322 1.00 55.72 91 ASN A C 1
ATOM 752 O O . ASN A 1 91 ? 8.204 -9.110 -35.333 1.00 55.72 91 ASN A O 1
ATOM 756 N N . GLU A 1 92 ? 6.595 -8.010 -36.443 1.00 54.38 92 GLU A N 1
ATOM 757 C CA . GLU A 1 92 ? 7.217 -8.156 -37.764 1.00 54.38 92 GLU A CA 1
ATOM 758 C C . GLU A 1 92 ? 8.519 -7.357 -37.868 1.00 54.38 92 GLU A C 1
ATOM 760 O O . GLU A 1 92 ? 9.525 -7.898 -38.326 1.00 54.38 92 GLU A O 1
ATOM 765 N N . PHE A 1 93 ? 8.552 -6.124 -37.350 1.00 56.81 93 PHE A N 1
ATOM 766 C CA . PHE A 1 93 ? 9.773 -5.315 -37.304 1.00 56.81 93 PHE A CA 1
ATOM 767 C C . PHE A 1 93 ? 10.875 -5.971 -36.455 1.00 56.81 93 PHE A C 1
ATOM 769 O O . PHE A 1 93 ? 12.026 -6.030 -36.878 1.00 56.81 93 PHE A O 1
ATOM 776 N N . ARG A 1 94 ? 10.534 -6.550 -35.292 1.00 54.62 94 ARG A N 1
ATOM 777 C CA . ARG A 1 94 ? 11.488 -7.318 -34.462 1.00 54.62 94 ARG A CA 1
ATOM 778 C C . ARG A 1 94 ? 12.012 -8.585 -35.133 1.00 54.62 94 ARG A C 1
ATOM 780 O O . ARG A 1 94 ? 13.093 -9.043 -34.777 1.00 54.62 94 ARG A O 1
ATOM 787 N N . ARG A 1 95 ? 11.231 -9.188 -36.032 1.00 51.66 95 ARG A N 1
ATOM 788 C CA . ARG A 1 95 ? 11.600 -10.416 -36.750 1.00 51.66 95 ARG A CA 1
ATOM 789 C C . ARG A 1 95 ? 12.441 -10.149 -37.992 1.00 51.66 95 ARG A C 1
ATOM 791 O O . ARG A 1 95 ? 12.943 -11.109 -38.574 1.00 51.66 95 ARG A O 1
ATOM 798 N N . GLN A 1 96 ? 12.616 -8.891 -38.399 1.00 50.00 96 GLN A N 1
ATOM 799 C CA . GLN A 1 96 ? 13.550 -8.589 -39.471 1.00 50.00 96 GLN A CA 1
ATOM 800 C C . GLN A 1 96 ? 14.978 -8.904 -39.006 1.00 50.00 96 GLN A C 1
ATOM 802 O O . GLN A 1 96 ? 15.374 -8.481 -37.916 1.00 50.00 96 GLN A O 1
ATOM 807 N N . PRO A 1 97 ? 15.766 -9.647 -39.803 1.00 45.00 97 PRO A N 1
ATOM 808 C CA . PRO A 1 97 ? 17.178 -9.838 -39.529 1.00 45.00 97 PRO A CA 1
ATOM 809 C C . PRO A 1 97 ? 17.832 -8.463 -39.421 1.00 45.00 97 PRO A C 1
ATOM 811 O O . PRO A 1 97 ? 17.845 -7.694 -40.381 1.00 45.00 97 PRO A O 1
ATOM 814 N N . SER A 1 98 ? 18.342 -8.133 -38.236 1.00 48.31 98 SER A N 1
ATOM 815 C CA . SER A 1 98 ? 19.139 -6.930 -38.034 1.00 48.31 98 SER A CA 1
ATOM 816 C C . SER A 1 98 ? 20.350 -7.007 -38.959 1.00 48.31 98 SER A C 1
ATOM 818 O O . SER A 1 98 ? 21.305 -7.724 -38.672 1.00 48.31 98 SER A O 1
ATOM 820 N N . HIS A 1 99 ? 20.327 -6.250 -40.054 1.00 48.00 99 HIS A N 1
ATOM 821 C CA . HIS A 1 99 ? 21.505 -6.032 -40.890 1.00 48.00 99 HIS A CA 1
ATOM 822 C C . HIS A 1 99 ? 22.573 -5.184 -40.181 1.00 48.00 99 HIS A C 1
ATOM 824 O O . HIS A 1 99 ? 23.636 -4.965 -40.757 1.00 48.00 99 HIS A O 1
ATOM 830 N N . ASN A 1 100 ? 22.330 -4.734 -38.941 1.00 48.06 100 ASN A N 1
ATOM 831 C CA . ASN A 1 100 ? 23.369 -4.111 -38.137 1.00 48.06 100 ASN A CA 1
ATOM 832 C C . ASN A 1 100 ? 24.369 -5.187 -37.700 1.00 48.06 100 ASN A C 1
ATOM 834 O O . ASN A 1 100 ? 23.989 -6.074 -36.923 1.00 48.06 100 ASN A O 1
ATOM 838 N N . PRO A 1 101 ? 25.629 -5.129 -38.171 1.00 53.44 101 PRO A N 1
ATOM 839 C CA . PRO A 1 101 ? 26.674 -5.982 -37.636 1.00 53.44 101 PRO A CA 1
ATOM 840 C C . PRO A 1 101 ? 26.760 -5.733 -36.131 1.00 53.44 101 PRO A C 1
ATOM 842 O O . PRO A 1 101 ? 26.678 -4.594 -35.670 1.00 53.44 101 PRO A O 1
ATOM 845 N N . ARG A 1 102 ? 26.868 -6.811 -35.356 1.00 55.19 102 ARG A N 1
ATOM 846 C CA . ARG A 1 102 ? 27.071 -6.728 -33.910 1.00 55.19 102 ARG A CA 1
ATOM 847 C C . ARG A 1 102 ? 28.397 -5.996 -33.689 1.00 55.19 102 ARG A C 1
ATOM 849 O O . ARG A 1 102 ? 29.446 -6.547 -34.008 1.00 55.19 102 ARG A O 1
ATOM 856 N N . THR A 1 103 ? 28.351 -4.753 -33.222 1.00 63.66 103 THR A N 1
ATOM 857 C CA . THR A 1 103 ? 29.556 -3.997 -32.880 1.00 63.66 103 THR A CA 1
ATOM 858 C C . THR A 1 103 ? 29.873 -4.194 -31.402 1.00 63.66 103 THR A C 1
ATOM 860 O O . THR A 1 103 ? 29.008 -4.065 -30.534 1.00 63.66 103 THR A O 1
ATOM 863 N N . TYR A 1 104 ? 31.117 -4.561 -31.121 1.00 67.12 104 TYR A N 1
ATOM 864 C CA . TYR A 1 104 ? 31.685 -4.656 -29.782 1.00 67.12 104 TYR A CA 1
ATOM 865 C C . TYR A 1 104 ? 32.378 -3.327 -29.475 1.00 67.12 104 TYR A C 1
ATOM 867 O O . TYR A 1 104 ? 33.000 -2.753 -30.363 1.00 67.12 104 TYR A O 1
ATOM 875 N N . ARG A 1 105 ? 32.273 -2.801 -28.253 1.00 73.94 105 ARG A N 1
ATOM 876 C CA . ARG A 1 105 ? 32.851 -1.498 -27.897 1.00 73.94 105 ARG A CA 1
ATOM 877 C C . ARG A 1 105 ? 33.614 -1.601 -26.587 1.00 73.94 105 ARG A C 1
ATOM 879 O O . ARG A 1 105 ? 33.072 -2.105 -25.610 1.00 73.94 105 ARG A O 1
ATOM 886 N N . CYS A 1 106 ? 34.836 -1.078 -26.569 1.00 73.94 106 CYS A N 1
ATOM 887 C CA . CYS A 1 106 ? 35.651 -1.029 -25.361 1.00 73.94 106 CYS A CA 1
ATOM 888 C C . CYS A 1 106 ? 35.159 0.083 -24.424 1.00 73.94 106 CYS A C 1
ATOM 890 O O . CYS A 1 106 ? 35.110 1.247 -24.815 1.00 73.94 106 CYS A O 1
ATOM 892 N N . ASP A 1 107 ? 34.857 -0.236 -23.167 1.00 74.94 107 ASP A N 1
ATOM 893 C CA . ASP A 1 107 ? 34.344 0.750 -22.202 1.00 74.94 107 ASP A CA 1
ATOM 894 C C . ASP A 1 107 ? 35.402 1.767 -21.732 1.00 74.94 107 ASP A C 1
ATOM 896 O O . ASP A 1 107 ? 35.058 2.829 -21.212 1.00 74.94 107 ASP A O 1
ATOM 900 N N . ARG A 1 108 ? 36.697 1.468 -21.919 1.00 71.25 108 ARG A N 1
ATOM 901 C CA . ARG A 1 108 ? 37.804 2.334 -21.477 1.00 71.25 108 ARG A CA 1
ATOM 902 C C . ARG A 1 108 ? 38.164 3.407 -22.506 1.00 71.25 108 ARG A C 1
ATOM 904 O O . ARG A 1 108 ? 38.349 4.563 -22.136 1.00 71.25 108 ARG A O 1
ATOM 911 N N . CYS A 1 109 ? 38.289 3.034 -23.778 1.00 80.50 109 CYS A N 1
ATOM 912 C CA . CYS A 1 109 ? 38.709 3.942 -24.855 1.00 80.50 109 CYS A CA 1
ATOM 913 C C . CYS A 1 109 ? 37.584 4.278 -25.844 1.00 80.50 109 CYS A C 1
ATOM 915 O O . CYS A 1 109 ? 37.747 5.171 -26.671 1.00 80.50 109 CYS A O 1
ATOM 917 N N . TYR A 1 110 ? 36.444 3.588 -25.745 1.00 76.44 110 TYR A N 1
ATOM 918 C CA . TYR A 1 110 ? 35.280 3.735 -26.612 1.00 76.44 110 TYR A CA 1
ATOM 919 C C . TYR A 1 110 ? 35.495 3.383 -28.089 1.00 76.44 110 TYR A C 1
ATOM 921 O O . TYR A 1 110 ? 34.629 3.716 -28.897 1.00 76.44 110 TYR A O 1
ATOM 929 N N . GLU A 1 111 ? 36.575 2.677 -28.435 1.00 68.62 111 GLU A N 1
ATOM 930 C CA . GLU A 1 111 ? 36.769 2.116 -29.777 1.00 68.62 111 GLU A CA 1
ATOM 931 C C . GLU A 1 111 ? 35.748 1.011 -30.075 1.00 68.62 111 GLU A C 1
ATOM 933 O O . GLU A 1 111 ? 35.403 0.208 -29.201 1.00 68.62 111 GLU A O 1
ATOM 938 N N . GLU A 1 112 ? 35.263 0.991 -31.318 1.00 73.38 112 GLU A N 1
ATOM 939 C CA . GLU A 1 112 ? 34.269 0.042 -31.820 1.00 73.38 112 GLU A CA 1
ATOM 940 C C . GLU A 1 112 ? 34.918 -0.986 -32.754 1.00 73.38 112 GLU A C 1
ATOM 942 O O . GLU A 1 112 ? 35.732 -0.651 -33.613 1.00 73.38 112 GLU A O 1
ATOM 947 N N . PHE A 1 113 ? 34.510 -2.242 -32.606 1.00 73.56 113 PHE A N 1
ATOM 948 C CA . PHE A 1 113 ? 35.020 -3.401 -33.324 1.00 73.56 113 PHE A CA 1
ATOM 949 C C . PHE A 1 113 ? 33.859 -4.147 -33.968 1.00 73.56 113 PHE A C 1
ATOM 951 O O . PHE A 1 113 ? 32.799 -4.328 -33.369 1.00 73.56 113 PHE A O 1
ATOM 958 N N . THR A 1 114 ? 34.058 -4.624 -35.188 1.00 72.19 114 THR A N 1
ATOM 959 C CA . THR A 1 114 ? 33.080 -5.450 -35.914 1.00 72.19 114 THR A CA 1
ATOM 960 C C . THR A 1 114 ? 33.287 -6.951 -35.684 1.00 72.19 114 THR A C 1
ATOM 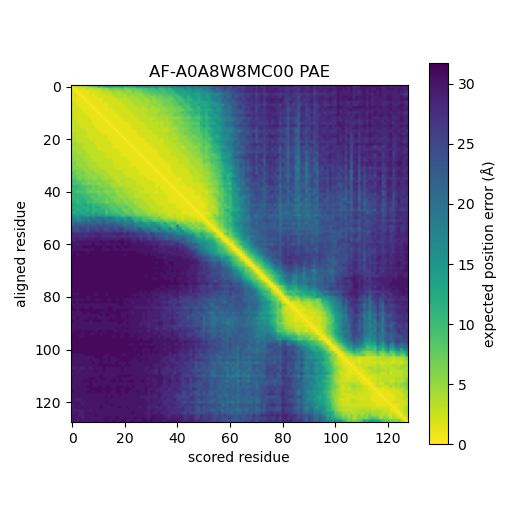962 O O . THR A 1 114 ? 32.478 -7.754 -36.145 1.00 72.19 114 THR A O 1
ATOM 965 N N . SER A 1 115 ? 34.346 -7.324 -34.956 1.00 73.25 115 SER A N 1
ATOM 966 C CA . SER A 1 115 ? 34.721 -8.691 -34.588 1.00 73.25 115 SER A CA 1
ATOM 967 C C . SER A 1 115 ? 34.921 -8.801 -33.075 1.00 73.25 115 SER A C 1
ATOM 969 O O . SER A 1 115 ? 35.531 -7.930 -32.453 1.00 73.25 115 SER A O 1
ATOM 971 N N . GLU A 1 116 ? 34.424 -9.888 -32.483 1.00 74.81 116 GLU A N 1
ATOM 972 C CA . GLU A 1 116 ? 34.594 -10.187 -31.055 1.00 74.81 116 GLU A CA 1
ATOM 973 C C . GLU A 1 116 ? 36.061 -10.434 -30.693 1.00 74.81 116 GLU A C 1
ATOM 975 O O . GLU A 1 116 ? 36.526 -10.019 -29.635 1.00 74.81 116 GLU A O 1
ATOM 980 N N . GLU A 1 117 ? 36.799 -11.088 -31.589 1.00 77.12 117 GLU A N 1
ATOM 981 C CA . GLU A 1 117 ? 38.195 -11.462 -31.372 1.00 77.12 117 GLU A CA 1
ATOM 982 C C . GLU A 1 117 ? 39.102 -10.226 -31.297 1.00 77.12 117 GLU A C 1
ATOM 984 O O . GLU A 1 117 ? 39.923 -10.115 -30.384 1.00 77.12 117 GLU A O 1
ATOM 989 N N . ASP A 1 118 ? 38.878 -9.249 -32.181 1.00 78.62 118 ASP A N 1
ATOM 990 C CA . ASP A 1 118 ? 39.610 -7.977 -32.181 1.00 78.62 118 ASP A CA 1
ATOM 991 C C . ASP A 1 118 ? 39.312 -7.166 -30.914 1.00 78.62 118 ASP A C 1
ATOM 993 O O . ASP A 1 118 ? 40.219 -6.593 -30.306 1.00 78.62 118 ASP A O 1
ATOM 997 N N . HIS A 1 119 ? 38.051 -7.170 -30.468 1.00 81.81 119 HIS A N 1
ATOM 998 C CA . HIS A 1 119 ? 37.645 -6.522 -29.225 1.00 81.81 119 HIS A CA 1
ATOM 999 C C . HIS A 1 119 ? 38.321 -7.146 -27.998 1.00 81.81 119 HIS A C 1
ATOM 1001 O O . HIS A 1 119 ? 38.811 -6.421 -27.132 1.00 81.81 119 HIS A O 1
ATOM 1007 N N . LEU A 1 120 ? 38.397 -8.477 -27.923 1.00 81.38 120 LEU A N 1
ATOM 1008 C CA . LEU A 1 120 ? 39.045 -9.172 -26.807 1.00 81.38 120 LEU A CA 1
ATOM 1009 C C . LEU A 1 120 ? 40.559 -8.920 -26.775 1.00 81.38 120 LEU A C 1
ATOM 1011 O O . LEU A 1 120 ? 41.103 -8.621 -25.710 1.00 81.38 120 LEU A O 1
ATOM 1015 N N . GLN A 1 121 ? 41.236 -8.957 -27.929 1.00 85.00 121 GLN A N 1
ATOM 1016 C CA . GLN A 1 121 ? 42.659 -8.602 -28.014 1.00 85.00 121 GLN A CA 1
ATOM 1017 C C . GLN A 1 121 ? 42.912 -7.140 -27.632 1.00 85.00 121 GLN A C 1
ATOM 1019 O O . GLN A 1 121 ? 43.920 -6.832 -26.988 1.00 85.00 121 GLN A O 1
ATOM 1024 N N . HIS A 1 122 ? 42.009 -6.238 -28.024 1.00 85.12 122 HIS A N 1
ATOM 1025 C CA . HIS A 1 122 ? 42.077 -4.834 -27.645 1.00 85.12 122 HIS A CA 1
ATOM 1026 C C . HIS A 1 122 ? 41.913 -4.658 -26.134 1.00 85.12 122 HIS A C 1
ATOM 1028 O O . HIS A 1 122 ? 42.753 -4.007 -25.520 1.00 85.12 122 HIS A O 1
ATOM 1034 N N . ILE A 1 123 ? 40.881 -5.254 -25.523 1.00 80.88 123 ILE A N 1
ATOM 1035 C CA . ILE A 1 123 ? 40.648 -5.197 -24.071 1.00 80.88 123 ILE A CA 1
ATOM 1036 C C . ILE A 1 123 ? 41.906 -5.645 -23.329 1.00 80.88 123 ILE A C 1
ATOM 1038 O O . ILE A 1 123 ? 42.362 -4.942 -22.434 1.00 80.88 123 ILE A O 1
ATOM 1042 N N . GLN A 1 124 ? 42.522 -6.754 -23.739 1.00 79.19 124 GLN A N 1
ATOM 1043 C CA . GLN A 1 124 ? 43.709 -7.270 -23.063 1.00 79.19 124 GLN A CA 1
ATOM 1044 C C . GLN A 1 124 ? 44.869 -6.260 -23.040 1.00 79.19 124 GLN A C 1
ATOM 1046 O O . GLN A 1 124 ? 45.494 -6.085 -22.005 1.00 79.19 124 GLN A O 1
ATOM 1051 N N . LYS A 1 125 ? 45.099 -5.535 -24.143 1.00 79.38 125 LYS A N 1
ATOM 1052 C CA . LYS A 1 125 ? 46.121 -4.472 -24.228 1.00 79.38 125 LYS A CA 1
ATOM 1053 C C . LYS A 1 125 ? 45.695 -3.161 -23.574 1.00 79.38 125 LYS A C 1
ATOM 1055 O O . LYS A 1 125 ? 46.538 -2.366 -23.188 1.00 79.38 125 LYS A O 1
ATOM 1060 N N . CYS A 1 126 ? 44.395 -2.890 -23.538 1.00 79.06 126 CYS A N 1
ATOM 1061 C CA . CYS A 1 126 ? 43.846 -1.648 -23.014 1.00 79.06 126 CYS A CA 1
ATOM 1062 C C . CYS A 1 126 ? 43.760 -1.673 -21.486 1.00 79.06 126 CYS A C 1
ATOM 1064 O O . CYS A 1 126 ? 43.639 -0.608 -20.896 1.00 79.06 126 CYS A O 1
ATOM 1066 N N . TYR A 1 127 ? 43.779 -2.848 -20.844 1.00 66.12 127 TYR A N 1
ATOM 1067 C CA . TYR A 1 127 ? 43.784 -2.999 -19.383 1.00 66.12 127 TYR A CA 1
ATOM 1068 C C . TYR A 1 127 ? 45.185 -3.076 -18.750 1.00 66.12 127 TYR A C 1
ATOM 1070 O O . TYR A 1 127 ? 45.274 -2.822 -17.547 1.00 66.12 127 TYR A O 1
ATOM 1078 N N . ASP A 1 128 ? 46.234 -3.344 -19.534 1.00 58.34 128 ASP A N 1
ATOM 1079 C CA . ASP A 1 128 ? 47.642 -3.149 -19.138 1.00 58.34 128 ASP A CA 1
ATOM 1080 C C . ASP A 1 128 ? 48.012 -1.649 -19.042 1.00 58.34 128 ASP A C 1
ATOM 1082 O O . ASP A 1 128 ? 48.918 -1.311 -18.244 1.00 58.34 128 ASP A O 1
#

Nearest PDB structures (foldseek):
  1x6h-assembly1_A  TM=4.081E-01  e=4.120E-01  Homo sapiens

Secondary structure (DSSP, 8-state):
-HHHHHHHHHHHHHHHHHHHHHHHHHHHHHHHHHHHHHHHHHHHHHHHHHHHHHHH-TTT---S-----------------SHHHHHHHHHHHHHS---S---EE-TTT--EESSHHHHHHHHHHHH-

Radius of gyration: 33.54 Å; Cα contacts (8 Å, |Δi|>4): 34; chains: 1; bounding box: 75×23×96 Å

Solvent-accessible surface area (backbone atoms only — not comparable to full-atom values): 7858 Å² total; per-residue (Å²): 110,70,71,58,56,53,51,52,50,51,51,53,50,52,52,51,52,50,54,52,50,55,50,51,50,55,51,52,53,52,51,54,50,53,52,53,53,49,53,53,51,53,50,52,52,50,50,54,52,54,52,49,52,55,72,68,33,77,88,65,60,68,67,87,82,70,79,97,65,86,76,76,75,82,88,65,98,68,80,68,88,47,73,63,54,49,50,50,54,52,50,54,60,68,66,48,80,73,84,66,75,71,67,40,66,43,91,87,80,63,53,76,25,82,43,70,66,61,40,52,56,45,50,62,64,71,74,109